Protein AF-A0A8T5FE94-F1 (afdb_monomer)

Radius of gyration: 29.15 Å; Cα contacts (8 Å, |Δi|>4): 12; chains: 1; bounding box: 57×35×80 Å

Structure (mmCIF, N/CA/C/O backbone):
data_AF-A0A8T5FE94-F1
#
_entry.id   AF-A0A8T5FE94-F1
#
loop_
_atom_site.group_PDB
_atom_site.id
_atom_site.type_symbol
_atom_site.label_atom_id
_atom_site.label_alt_id
_atom_site.label_comp_id
_atom_site.label_asym_id
_atom_site.label_entity_id
_atom_site.label_seq_id
_atom_site.pdbx_PDB_ins_code
_atom_site.Cartn_x
_atom_site.Cartn_y
_atom_site.Cartn_z
_atom_site.occupancy
_atom_site.B_iso_or_equiv
_atom_site.auth_seq_id
_atom_site.auth_comp_id
_atom_site.auth_asym_id
_atom_site.auth_atom_id
_atom_site.pdbx_PDB_model_num
ATOM 1 N N . ASP A 1 1 ? 35.673 12.550 -25.521 1.00 63.25 1 ASP A N 1
ATOM 2 C CA . ASP A 1 1 ? 34.669 13.638 -25.444 1.00 63.25 1 ASP A CA 1
ATOM 3 C C . ASP A 1 1 ? 33.817 13.836 -26.705 1.00 63.25 1 ASP A C 1
ATOM 5 O O . ASP A 1 1 ? 33.241 14.897 -26.889 1.00 63.25 1 ASP A O 1
ATOM 9 N N . MET A 1 2 ? 33.651 12.808 -27.549 1.00 68.94 2 MET A N 1
ATOM 10 C CA . MET A 1 2 ? 32.597 12.767 -28.583 1.00 68.94 2 MET A CA 1
ATOM 11 C C . MET A 1 2 ? 31.510 11.766 -28.171 1.00 68.94 2 MET A C 1
ATOM 13 O O . MET A 1 2 ? 30.334 12.092 -28.161 1.00 68.94 2 MET A O 1
ATOM 17 N N . PHE A 1 3 ? 31.935 10.605 -27.658 1.00 81.50 3 PHE A N 1
ATOM 18 C CA . PHE A 1 3 ? 31.053 9.589 -27.083 1.00 81.50 3 PHE A CA 1
ATOM 19 C C . PHE A 1 3 ? 30.182 10.100 -25.927 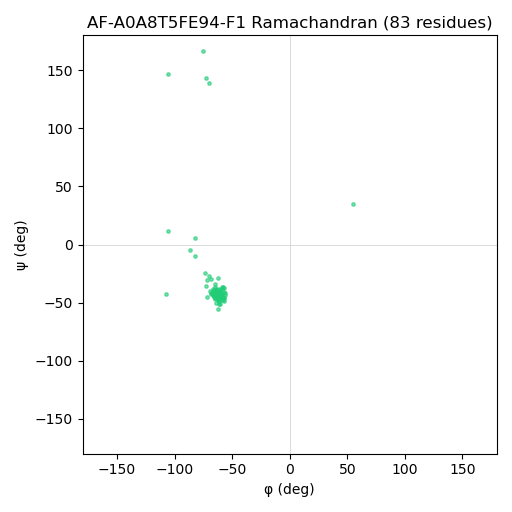1.00 81.50 3 PHE A C 1
ATOM 21 O O . PHE A 1 3 ? 28.989 9.833 -25.916 1.00 81.50 3 PHE A O 1
ATOM 28 N N . GLU A 1 4 ? 30.739 10.848 -24.966 1.00 79.19 4 GLU A N 1
ATOM 29 C CA . GLU A 1 4 ? 29.924 11.399 -23.869 1.00 79.19 4 GLU A CA 1
ATOM 30 C C . GLU A 1 4 ? 28.885 12.408 -24.359 1.00 79.19 4 GLU A C 1
ATOM 32 O O . GLU A 1 4 ? 27.783 12.464 -23.820 1.00 79.19 4 GLU A O 1
ATOM 37 N N . ASN A 1 5 ? 29.209 13.176 -25.400 1.00 82.00 5 ASN A N 1
ATOM 38 C CA . ASN A 1 5 ? 28.291 14.153 -25.966 1.00 82.00 5 ASN A CA 1
ATOM 39 C C . ASN A 1 5 ? 27.148 13.451 -26.718 1.00 82.00 5 ASN A C 1
ATOM 41 O O . ASN A 1 5 ? 25.983 13.748 -26.473 1.00 82.00 5 ASN A O 1
ATOM 45 N N . ASP A 1 6 ? 27.471 12.443 -27.535 1.00 79.94 6 ASP A N 1
ATOM 46 C CA . ASP A 1 6 ? 26.477 11.606 -28.221 1.00 79.94 6 ASP A CA 1
ATOM 47 C C . ASP A 1 6 ? 25.598 10.838 -27.218 1.00 79.94 6 ASP A C 1
ATOM 49 O O . ASP A 1 6 ? 24.381 10.758 -27.378 1.00 79.94 6 ASP A O 1
ATOM 53 N N . PHE A 1 7 ? 26.192 10.310 -26.142 1.00 82.19 7 PHE A N 1
ATOM 54 C CA . PHE A 1 7 ? 25.467 9.606 -25.084 1.00 82.19 7 PHE A CA 1
ATOM 55 C C . PHE A 1 7 ? 24.544 10.539 -24.295 1.00 82.19 7 PHE A C 1
ATOM 57 O O . PHE A 1 7 ? 23.416 10.166 -23.987 1.00 82.19 7 PHE A O 1
ATOM 64 N N . THR A 1 8 ? 24.987 11.762 -24.002 1.00 85.00 8 THR A N 1
ATOM 65 C CA . THR A 1 8 ? 24.162 12.762 -23.309 1.00 85.00 8 THR A CA 1
ATOM 66 C C . THR A 1 8 ? 22.986 13.195 -24.183 1.00 85.00 8 THR A C 1
ATOM 68 O O . THR A 1 8 ? 21.851 13.222 -23.712 1.00 85.00 8 THR A O 1
ATOM 71 N N . GLN A 1 9 ? 23.221 13.421 -25.479 1.00 85.75 9 GLN A N 1
ATOM 72 C CA . GLN A 1 9 ? 22.170 13.802 -26.426 1.00 85.75 9 GLN A CA 1
ATOM 73 C C . GLN A 1 9 ? 21.085 12.734 -26.585 1.0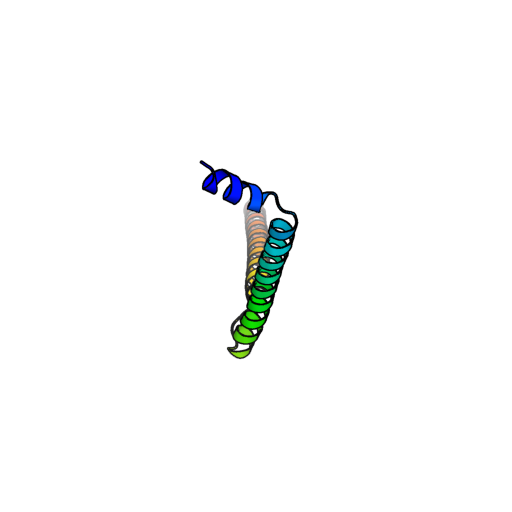0 85.75 9 GLN A C 1
ATOM 75 O O . GLN A 1 9 ? 19.936 13.082 -26.846 1.00 85.75 9 GLN A O 1
ATOM 80 N N . LEU A 1 10 ? 21.400 11.446 -26.390 1.00 86.31 10 LEU A N 1
ATOM 81 C CA . LEU A 1 10 ? 20.384 10.389 -26.390 1.00 86.31 10 LEU A CA 1
ATOM 82 C C . LEU A 1 10 ? 19.302 10.630 -25.328 1.00 86.31 10 LEU A C 1
ATOM 84 O O . LEU A 1 10 ? 18.133 10.379 -25.618 1.00 86.31 10 LEU A O 1
ATOM 88 N N . PHE A 1 11 ? 19.650 11.161 -24.151 1.00 86.44 11 PHE A N 1
ATOM 89 C CA . PHE A 1 11 ? 18.675 11.473 -23.098 1.00 86.44 11 PHE A CA 1
ATOM 90 C C . PHE A 1 11 ? 17.767 12.655 -23.452 1.00 86.44 11 PHE A C 1
ATOM 92 O O . PHE A 1 11 ? 16.621 12.692 -23.004 1.00 86.44 11 PHE A O 1
ATOM 99 N N . ASP A 1 12 ? 18.247 13.569 -24.294 1.00 88.00 12 ASP A N 1
ATOM 100 C CA . ASP A 1 12 ? 17.483 14.727 -24.767 1.00 88.00 12 ASP A CA 1
ATOM 101 C C . ASP A 1 12 ? 16.548 14.381 -25.940 1.00 88.00 12 ASP A C 1
ATOM 103 O O . ASP A 1 12 ? 15.700 15.188 -26.332 1.00 88.00 12 ASP A O 1
ATOM 107 N N . THR A 1 13 ? 16.663 13.177 -26.515 1.00 92.25 13 THR A N 1
ATOM 108 C CA . THR A 1 13 ? 15.778 12.760 -27.607 1.00 92.25 13 THR A CA 1
ATOM 109 C C . THR A 1 13 ? 14.352 12.507 -27.117 1.00 92.25 13 THR A C 1
ATOM 111 O O . THR A 1 13 ? 14.108 11.869 -26.087 1.00 92.25 13 THR A O 1
ATOM 114 N N . SER A 1 14 ? 13.368 12.936 -27.912 1.00 90.88 14 SER A N 1
ATOM 115 C CA . SER A 1 14 ? 11.958 12.634 -27.639 1.00 90.88 14 SER A CA 1
ATOM 116 C C . SER A 1 14 ? 11.695 11.127 -27.600 1.00 90.88 14 SER A C 1
ATOM 118 O O . SER A 1 14 ? 10.941 10.657 -26.751 1.00 90.88 14 SER A O 1
ATOM 120 N N . SER A 1 15 ? 12.367 10.353 -28.457 1.00 92.12 15 SER A N 1
ATOM 121 C CA . SER A 1 15 ? 12.239 8.895 -28.511 1.00 92.12 15 SER A CA 1
ATOM 122 C C . SER A 1 15 ? 12.717 8.216 -27.227 1.00 92.12 15 SER A C 1
ATOM 124 O O . SER A 1 15 ? 12.068 7.270 -26.773 1.00 92.12 15 SER A O 1
ATOM 126 N N . PHE A 1 16 ? 13.799 8.698 -26.603 1.00 92.38 16 PHE A N 1
ATOM 127 C CA . PHE A 1 16 ? 14.235 8.213 -25.295 1.00 92.38 16 PHE A CA 1
ATOM 128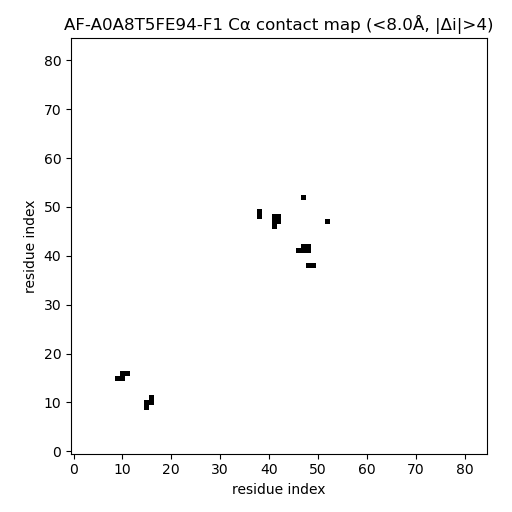 C C . PHE A 1 16 ? 13.162 8.464 -24.237 1.00 92.38 16 PHE A C 1
ATOM 130 O O . PHE A 1 16 ? 12.738 7.522 -23.568 1.00 92.38 16 PHE A O 1
ATOM 137 N N . SER A 1 17 ? 12.667 9.702 -24.135 1.00 92.00 17 SER A N 1
ATOM 138 C CA . SER A 1 17 ? 11.629 10.061 -23.162 1.00 92.00 17 SER A CA 1
ATOM 139 C C . SER A 1 17 ? 10.352 9.237 -23.354 1.00 92.00 17 SER A C 1
ATOM 141 O O . SER A 1 17 ? 9.813 8.675 -22.400 1.00 92.00 17 SER A O 1
ATOM 143 N N . GLU A 1 18 ? 9.883 9.086 -24.593 1.00 95.81 18 GLU A N 1
ATOM 144 C CA . GLU A 1 18 ? 8.699 8.290 -24.916 1.00 95.81 18 GLU A CA 1
ATOM 145 C C . GLU A 1 18 ? 8.867 6.813 -24.548 1.00 95.81 18 GLU A C 1
ATOM 147 O O . GLU A 1 18 ? 7.971 6.220 -23.942 1.00 95.81 18 GLU A O 1
ATOM 152 N N . ASN A 1 19 ? 10.003 6.207 -24.898 1.00 95.75 19 ASN A N 1
ATOM 153 C CA . ASN A 1 19 ? 10.263 4.799 -24.608 1.00 95.75 19 ASN A CA 1
ATOM 154 C C . ASN A 1 19 ? 10.458 4.558 -23.110 1.00 95.75 19 ASN A C 1
ATOM 156 O O . ASN A 1 19 ? 9.915 3.592 -22.572 1.00 95.75 19 ASN A O 1
ATOM 160 N N . TYR A 1 20 ? 11.159 5.458 -22.423 1.00 93.88 20 TYR A N 1
ATOM 161 C CA . TYR A 1 20 ? 11.334 5.402 -20.977 1.00 93.88 20 TYR A CA 1
ATOM 162 C C . TYR A 1 20 ? 9.989 5.524 -20.248 1.00 93.88 20 TYR A C 1
ATOM 164 O O . TYR A 1 20 ? 9.664 4.697 -19.398 1.00 93.88 20 TYR A O 1
ATOM 172 N N . ASN A 1 21 ? 9.137 6.471 -20.647 1.00 95.19 21 ASN A N 1
ATOM 173 C CA . ASN A 1 21 ? 7.798 6.621 -20.072 1.00 95.19 21 ASN A CA 1
ATOM 174 C C . ASN A 1 21 ? 6.909 5.394 -20.332 1.00 95.19 21 ASN A C 1
ATOM 176 O O . ASN A 1 21 ? 6.172 4.957 -19.442 1.00 95.19 21 ASN A O 1
ATOM 180 N N . LYS A 1 22 ? 6.983 4.789 -21.525 1.00 97.12 22 LYS A N 1
ATOM 181 C CA . LYS A 1 22 ? 6.294 3.520 -21.825 1.00 97.12 22 LYS A CA 1
ATOM 182 C C . LYS A 1 22 ? 6.795 2.378 -20.940 1.00 97.12 22 LYS A C 1
ATOM 184 O O . LYS A 1 22 ? 5.977 1.611 -20.434 1.00 97.12 22 LYS A O 1
ATOM 189 N N . LEU A 1 23 ? 8.103 2.281 -20.714 1.00 97.06 23 LEU A N 1
ATOM 190 C CA . LEU A 1 23 ? 8.689 1.271 -19.834 1.00 97.06 23 LEU A CA 1
ATOM 191 C C . LEU A 1 23 ? 8.194 1.438 -18.394 1.00 97.06 23 LEU A C 1
ATOM 193 O O . LEU A 1 23 ? 7.590 0.517 -17.849 1.00 97.06 23 LEU A O 1
ATOM 197 N N . VAL A 1 24 ? 8.369 2.629 -17.818 1.00 96.00 24 VAL A N 1
ATOM 198 C CA . VAL A 1 24 ? 7.974 2.934 -16.432 1.00 96.00 24 VAL A CA 1
ATOM 199 C C . VAL A 1 24 ? 6.470 2.744 -16.228 1.00 96.00 24 VAL A C 1
ATOM 201 O O . VAL A 1 24 ? 6.030 2.168 -15.233 1.00 96.00 24 VAL A O 1
ATOM 204 N N . SER A 1 25 ? 5.646 3.179 -17.186 1.00 97.06 25 SER A N 1
ATOM 205 C CA . SER A 1 25 ? 4.195 2.976 -17.103 1.00 97.06 25 SER A CA 1
ATOM 206 C C . SER A 1 25 ? 3.802 1.499 -17.190 1.00 97.06 25 SER A C 1
ATOM 208 O O . SER A 1 25 ? 2.906 1.068 -16.462 1.00 97.06 25 SER A O 1
ATOM 210 N N . THR A 1 26 ? 4.481 0.709 -18.024 1.00 97.62 26 THR A N 1
ATOM 211 C CA . THR A 1 26 ? 4.256 -0.741 -18.122 1.00 97.62 26 THR A CA 1
ATOM 212 C C . THR A 1 26 ? 4.659 -1.449 -16.832 1.00 97.62 26 THR A C 1
ATOM 214 O O . THR A 1 26 ? 3.891 -2.259 -16.314 1.00 97.62 26 THR A O 1
ATOM 217 N N . GLU A 1 27 ? 5.814 -1.106 -16.262 1.00 96.56 27 GLU A N 1
ATOM 218 C CA . GLU A 1 27 ? 6.267 -1.626 -14.969 1.00 96.56 27 GLU A CA 1
ATOM 219 C C . GLU A 1 27 ? 5.247 -1.325 -13.862 1.00 96.56 27 GLU A C 1
ATOM 221 O O . GLU A 1 27 ? 4.822 -2.221 -13.130 1.00 96.56 27 GLU A O 1
ATOM 226 N N . MET A 1 28 ? 4.748 -0.089 -13.799 1.00 97.12 28 MET A N 1
ATOM 227 C CA . MET A 1 28 ? 3.712 0.296 -12.842 1.00 97.12 28 MET A CA 1
ATOM 228 C C . MET A 1 28 ? 2.416 -0.513 -13.021 1.00 97.12 28 MET A C 1
ATOM 230 O O . MET A 1 28 ? 1.779 -0.894 -12.034 1.00 97.12 28 MET A O 1
ATOM 234 N N . GLN A 1 29 ? 2.003 -0.796 -14.260 1.00 97.00 29 GLN A N 1
ATOM 235 C CA . GLN A 1 29 ? 0.841 -1.652 -14.527 1.00 97.00 29 GLN A CA 1
ATOM 236 C C . GLN A 1 29 ? 1.078 -3.101 -14.084 1.00 97.00 29 GLN A C 1
ATOM 238 O O . GLN A 1 29 ? 0.164 -3.720 -13.532 1.00 97.00 29 GLN A O 1
ATOM 243 N N . LEU A 1 30 ? 2.288 -3.632 -14.279 1.00 97.38 30 LEU A N 1
ATOM 244 C CA . LEU A 1 30 ? 2.662 -4.970 -13.820 1.00 97.38 30 LEU A CA 1
ATOM 245 C C . LEU A 1 30 ? 2.622 -5.069 -12.294 1.00 97.38 30 LEU A C 1
ATOM 247 O O . LEU A 1 30 ? 2.010 -5.999 -11.774 1.00 97.38 30 LEU A O 1
ATOM 251 N N . LEU A 1 31 ? 3.167 -4.085 -11.575 1.00 96.19 31 LEU A N 1
ATOM 252 C CA . LEU A 1 31 ? 3.121 -4.048 -10.109 1.00 96.19 31 LEU A CA 1
ATOM 253 C C . LEU A 1 31 ? 1.681 -3.995 -9.575 1.00 96.19 31 LEU A C 1
ATOM 255 O O . LEU A 1 31 ? 1.342 -4.696 -8.623 1.00 96.19 31 LEU A O 1
ATOM 259 N N . LYS A 1 32 ? 0.796 -3.220 -10.217 1.00 95.19 32 LYS A N 1
ATOM 260 C CA . LYS A 1 32 ? -0.633 -3.204 -9.861 1.00 95.19 32 LYS A CA 1
ATOM 261 C C . LYS A 1 32 ? -1.288 -4.569 -10.062 1.00 95.19 32 LYS A C 1
ATOM 263 O O . LYS A 1 32 ? -2.009 -5.029 -9.182 1.00 95.19 32 LYS A O 1
ATOM 268 N N . ARG A 1 33 ? -1.022 -5.227 -11.195 1.00 95.69 33 ARG A N 1
ATOM 269 C CA . ARG A 1 33 ? -1.542 -6.576 -11.476 1.00 95.69 33 ARG A CA 1
ATOM 270 C C . ARG A 1 33 ? -0.988 -7.616 -10.508 1.00 95.69 33 ARG A C 1
ATOM 272 O O . ARG A 1 33 ? -1.724 -8.513 -10.112 1.00 95.69 33 ARG A O 1
ATOM 279 N N . TRP A 1 34 ? 0.274 -7.482 -10.108 1.00 95.38 34 TRP A N 1
ATOM 280 C CA . TRP A 1 34 ? 0.893 -8.355 -9.118 1.00 95.38 34 TRP A CA 1
ATOM 281 C C . TRP A 1 34 ? 0.158 -8.304 -7.776 1.00 95.38 34 TRP A C 1
ATOM 283 O O . TRP A 1 34 ? -0.132 -9.356 -7.214 1.00 95.38 34 TRP A O 1
ATOM 293 N N . ASN A 1 35 ? -0.235 -7.113 -7.312 1.00 91.50 35 ASN A N 1
ATOM 294 C CA . ASN A 1 35 ? -1.050 -6.982 -6.099 1.00 91.50 35 ASN A CA 1
ATOM 295 C C . ASN A 1 35 ? -2.382 -7.736 -6.228 1.00 91.50 35 ASN A C 1
ATOM 297 O O . ASN A 1 35 ? -2.736 -8.502 -5.341 1.00 91.50 35 ASN A O 1
ATOM 301 N N . THR A 1 36 ? -3.075 -7.609 -7.364 1.00 93.94 36 THR A N 1
ATOM 302 C CA . THR A 1 36 ? -4.328 -8.344 -7.604 1.00 93.94 36 THR A CA 1
ATOM 303 C C . THR A 1 36 ? -4.125 -9.861 -7.606 1.00 93.94 36 THR A C 1
ATOM 305 O O . THR A 1 36 ? -4.937 -10.592 -7.045 1.00 93.94 36 THR A O 1
ATOM 308 N N . ILE A 1 37 ? -3.046 -10.352 -8.222 1.00 95.19 37 ILE A N 1
ATOM 309 C CA . ILE A 1 37 ? -2.714 -11.784 -8.218 1.00 95.19 37 ILE A CA 1
ATOM 310 C C . ILE A 1 37 ? -2.437 -12.259 -6.790 1.00 95.19 37 ILE A C 1
ATOM 312 O O . ILE A 1 37 ? -2.951 -13.302 -6.390 1.00 95.19 37 ILE A O 1
ATOM 316 N N . MET A 1 38 ? -1.669 -11.485 -6.021 1.00 95.00 38 MET A N 1
ATOM 317 C CA . MET A 1 38 ? -1.377 -11.788 -4.623 1.00 95.00 38 MET A CA 1
ATOM 318 C C . MET A 1 38 ? -2.661 -11.869 -3.794 1.00 95.00 38 MET A C 1
ATOM 320 O O . MET A 1 38 ? -2.836 -12.830 -3.055 1.00 95.00 38 MET A O 1
ATOM 324 N N . ASP A 1 39 ? -3.598 -10.935 -3.965 1.00 95.06 39 ASP A N 1
ATOM 325 C CA . ASP A 1 39 ? -4.878 -10.967 -3.250 1.00 95.06 39 ASP A CA 1
ATOM 326 C C . ASP A 1 39 ? -5.697 -12.221 -3.585 1.00 95.06 39 ASP A C 1
ATOM 328 O O . ASP A 1 39 ? -6.271 -12.847 -2.694 1.00 95.06 39 ASP A O 1
ATOM 332 N N . VAL A 1 40 ? -5.727 -12.635 -4.857 1.00 95.56 40 VAL A N 1
ATOM 333 C CA . VAL A 1 40 ? -6.393 -13.882 -5.269 1.00 95.56 40 VAL A CA 1
ATOM 334 C C . VAL A 1 40 ? -5.710 -15.105 -4.649 1.00 95.56 40 VAL A C 1
ATOM 336 O O . VAL A 1 40 ? -6.401 -16.011 -4.182 1.00 95.56 40 VAL A O 1
ATOM 339 N N . MET A 1 41 ? -4.374 -15.133 -4.611 1.00 96.25 41 MET A N 1
ATOM 340 C CA . MET A 1 41 ? -3.610 -16.211 -3.972 1.00 96.25 41 MET A CA 1
ATOM 341 C C . MET A 1 41 ? -3.842 -16.271 -2.458 1.00 96.25 41 MET A C 1
ATOM 343 O O . MET A 1 41 ? -4.007 -17.354 -1.903 1.00 96.25 41 MET A O 1
ATOM 347 N N . LEU A 1 42 ? -3.880 -15.125 -1.777 1.00 95.94 42 LEU A N 1
A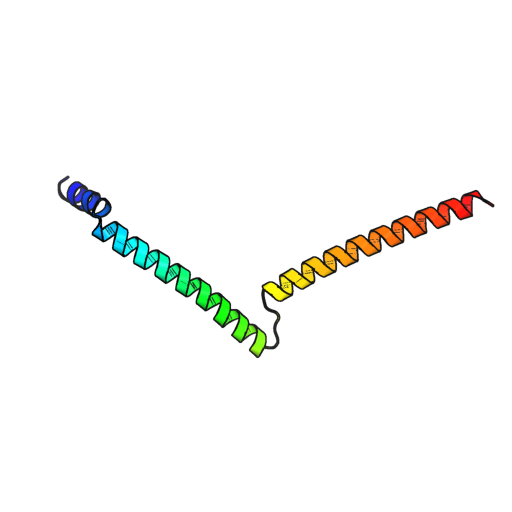TOM 348 C CA . LEU A 1 42 ? -4.159 -15.062 -0.342 1.00 95.94 42 LEU A CA 1
ATOM 349 C C . LEU A 1 42 ? -5.565 -15.587 -0.050 1.00 95.94 42 LEU A C 1
ATOM 351 O O . LEU A 1 42 ? -5.724 -16.478 0.785 1.00 95.94 42 LEU A O 1
ATOM 355 N N . LYS A 1 43 ? -6.565 -15.134 -0.814 1.00 94.25 43 LYS A N 1
ATOM 356 C CA . LYS A 1 43 ? -7.947 -15.610 -0.680 1.00 94.25 43 LYS A CA 1
ATOM 357 C C . LYS A 1 43 ? -8.070 -17.111 -0.930 1.00 94.25 43 LYS A C 1
ATOM 359 O O . LYS A 1 43 ? -8.770 -17.788 -0.182 1.00 94.25 43 LYS A O 1
ATOM 364 N N . SER A 1 44 ? -7.379 -17.656 -1.934 1.00 95.69 44 SER A N 1
ATOM 365 C CA . SER A 1 44 ? -7.418 -19.099 -2.209 1.00 95.69 44 SER A CA 1
ATOM 366 C C . SER A 1 44 ? -6.742 -19.933 -1.115 1.00 95.69 44 SER A C 1
ATOM 368 O O . SER A 1 44 ? -7.181 -21.048 -0.843 1.00 95.69 44 SER A O 1
ATOM 370 N N . ALA A 1 45 ? -5.732 -19.379 -0.440 1.00 95.81 45 ALA A N 1
ATOM 371 C CA . ALA A 1 45 ? -5.095 -19.973 0.734 1.00 95.81 45 ALA A CA 1
ATOM 372 C C . ALA A 1 45 ? -5.853 -19.708 2.053 1.00 95.81 45 ALA A C 1
ATOM 374 O O . ALA A 1 45 ? -5.353 -20.060 3.121 1.00 95.81 45 ALA A O 1
ATOM 375 N N . ASN A 1 46 ? -7.039 -19.086 1.997 1.00 93.94 46 ASN A N 1
ATOM 376 C CA . ASN A 1 46 ? -7.822 -18.664 3.160 1.00 93.94 46 ASN A CA 1
ATOM 377 C C . ASN A 1 46 ? -7.021 -17.756 4.123 1.00 93.94 46 ASN A C 1
ATOM 379 O O . ASN A 1 46 ? -7.172 -17.823 5.346 1.00 93.94 46 ASN A O 1
ATOM 383 N N . MET A 1 47 ? -6.148 -16.921 3.556 1.00 96.00 47 MET A N 1
ATOM 384 C CA . MET A 1 47 ? -5.364 -15.901 4.245 1.00 96.00 47 MET A CA 1
ATOM 385 C C . MET A 1 47 ? -5.925 -14.501 3.952 1.00 96.00 47 MET A C 1
ATOM 387 O O . MET A 1 47 ? -6.411 -14.260 2.845 1.00 96.00 47 MET A O 1
ATOM 391 N N . PRO A 1 48 ? -5.848 -13.564 4.915 1.00 92.31 48 PRO A N 1
ATOM 392 C CA . PRO A 1 48 ? -6.352 -12.211 4.723 1.00 92.31 48 PRO A CA 1
ATOM 393 C C . PRO A 1 48 ? -5.456 -11.402 3.778 1.00 92.31 48 PRO A C 1
ATOM 395 O O . PRO A 1 48 ? -4.227 -11.503 3.808 1.00 92.31 48 PRO A O 1
ATOM 398 N N . THR A 1 49 ? -6.089 -10.570 2.960 1.00 94.62 49 THR A N 1
ATOM 399 C CA . THR A 1 49 ? -5.440 -9.581 2.093 1.00 94.62 49 THR A CA 1
ATOM 400 C C . THR A 1 49 ? -4.941 -8.375 2.886 1.00 94.62 49 THR A C 1
ATOM 402 O O . THR A 1 49 ? -5.314 -8.159 4.040 1.00 94.62 49 THR A O 1
ATOM 405 N N . LYS A 1 50 ? -4.095 -7.547 2.260 1.00 91.88 50 LYS A N 1
ATOM 406 C CA . LYS A 1 50 ? -3.583 -6.325 2.898 1.00 91.88 50 LYS A CA 1
ATOM 407 C C . LYS A 1 50 ? -4.712 -5.375 3.317 1.00 91.88 50 LYS A C 1
ATOM 409 O O . LYS A 1 50 ? -4.655 -4.818 4.407 1.00 91.88 50 LYS A O 1
ATOM 414 N N . GLU A 1 51 ? -5.720 -5.208 2.465 1.00 92.62 51 GLU A N 1
ATOM 415 C CA . GLU A 1 51 ? -6.859 -4.325 2.731 1.00 92.62 51 GLU A CA 1
ATOM 416 C C . GLU A 1 51 ? -7.683 -4.820 3.926 1.00 92.62 51 GLU A C 1
ATOM 418 O O . GLU A 1 51 ? -7.937 -4.058 4.854 1.00 92.62 51 GLU A O 1
ATOM 423 N N . GLU A 1 52 ? -7.986 -6.119 3.976 1.00 92.94 52 GLU A N 1
ATOM 424 C CA . GLU A 1 52 ? -8.695 -6.732 5.108 1.00 92.94 52 GLU A CA 1
ATOM 425 C C . GLU A 1 52 ? -7.899 -6.595 6.418 1.00 92.94 52 GLU A C 1
ATOM 427 O O . GLU A 1 52 ? -8.467 -6.329 7.477 1.00 92.94 52 GLU A O 1
ATOM 432 N N . ILE A 1 53 ? -6.568 -6.719 6.363 1.00 95.25 53 ILE A N 1
ATOM 433 C CA . ILE A 1 53 ? -5.699 -6.472 7.521 1.00 95.25 53 ILE A CA 1
ATOM 434 C C . ILE A 1 53 ? -5.813 -5.012 7.985 1.00 95.25 53 ILE A C 1
ATOM 436 O O . ILE A 1 53 ? -5.978 -4.762 9.183 1.00 95.25 53 ILE A O 1
ATOM 440 N N . ASP A 1 54 ? -5.745 -4.050 7.064 1.00 95.56 54 ASP A N 1
ATOM 441 C CA . ASP A 1 54 ? -5.850 -2.622 7.380 1.00 95.56 54 ASP A CA 1
ATOM 442 C C . ASP A 1 54 ? -7.220 -2.277 7.997 1.00 95.56 54 ASP A C 1
ATOM 444 O O . ASP A 1 54 ? -7.293 -1.525 8.977 1.00 95.56 54 ASP A O 1
ATOM 448 N N . GLU A 1 55 ? -8.303 -2.873 7.494 1.00 96.56 55 GLU A N 1
ATOM 449 C CA . GLU A 1 55 ? -9.648 -2.746 8.064 1.00 96.56 55 GLU A CA 1
ATOM 450 C C . GLU A 1 55 ? -9.714 -3.285 9.498 1.00 96.56 55 GLU A C 1
ATOM 452 O O . GLU A 1 55 ? -10.151 -2.568 10.408 1.00 96.56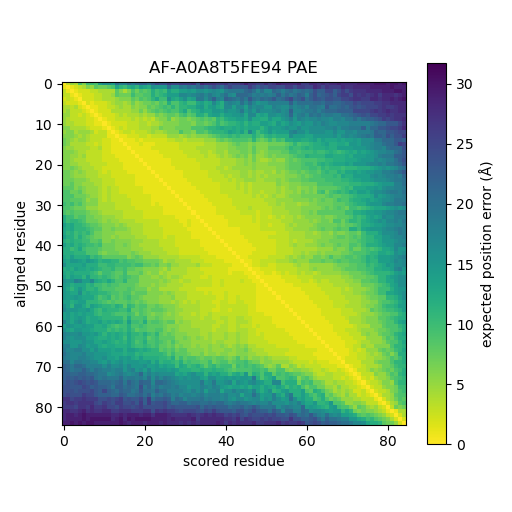 55 GLU A O 1
ATOM 457 N N . ILE A 1 56 ? -9.191 -4.494 9.736 1.00 96.12 56 ILE A N 1
ATOM 458 C CA . ILE A 1 56 ? -9.114 -5.095 11.075 1.00 96.12 56 ILE A CA 1
ATOM 459 C C . ILE A 1 56 ? -8.348 -4.172 12.032 1.00 96.12 56 ILE A C 1
ATOM 461 O O . ILE A 1 56 ? -8.794 -3.932 13.159 1.00 96.12 56 ILE A O 1
ATOM 465 N N . TYR A 1 57 ? -7.223 -3.592 11.602 1.00 96.88 57 TYR A N 1
ATOM 466 C CA . TYR A 1 57 ? -6.472 -2.637 12.421 1.00 96.88 57 TYR A CA 1
ATOM 467 C C . TYR A 1 57 ? -7.301 -1.401 12.791 1.00 96.88 57 TYR A C 1
ATOM 469 O O . TYR A 1 57 ? -7.277 -0.962 13.950 1.00 96.88 57 TYR A O 1
ATOM 477 N N . GLN A 1 58 ? -8.053 -0.837 11.843 1.00 97.31 58 GLN A N 1
ATOM 478 C CA . GLN A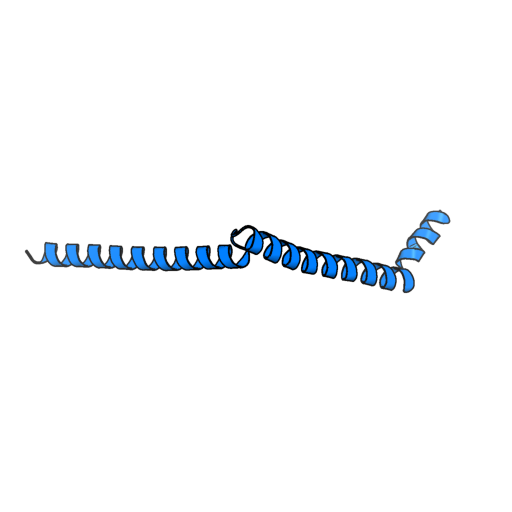 1 58 ? -8.920 0.310 12.114 1.00 97.31 58 GLN A CA 1
ATOM 479 C C . GLN A 1 58 ? -10.046 -0.035 13.092 1.00 97.31 58 GLN A C 1
ATOM 481 O O . GLN A 1 58 ? -10.353 0.760 13.989 1.00 97.31 58 GLN A O 1
ATOM 486 N N . GLU A 1 59 ? -10.663 -1.205 12.948 1.00 96.81 59 GLU A N 1
ATOM 487 C CA . GLU A 1 59 ? -11.707 -1.672 13.857 1.00 96.81 59 GLU A CA 1
ATOM 488 C C . GLU A 1 59 ? -11.171 -1.909 15.266 1.00 96.81 59 GLU A C 1
ATOM 490 O O . GLU A 1 59 ? -11.731 -1.384 16.233 1.00 96.81 59 GLU A O 1
ATOM 495 N N . LEU A 1 60 ? -10.030 -2.589 15.395 1.00 97.19 60 LEU A N 1
ATOM 496 C CA . LEU A 1 60 ? -9.352 -2.784 16.677 1.00 97.19 60 LEU A CA 1
ATOM 497 C C . LEU A 1 60 ? -9.033 -1.449 17.355 1.00 97.19 60 LEU A C 1
ATOM 499 O O . LEU A 1 60 ? -9.234 -1.285 18.563 1.00 97.19 60 LEU A O 1
ATOM 503 N N . PHE A 1 61 ? -8.588 -0.454 16.587 1.00 96.94 61 PHE A N 1
ATOM 504 C CA . PHE A 1 61 ? -8.343 0.884 17.111 1.00 96.94 61 PHE A CA 1
ATOM 505 C C . PHE A 1 61 ? -9.631 1.563 17.610 1.00 96.94 61 PHE A C 1
ATOM 507 O O . PHE A 1 61 ? -9.647 2.142 18.706 1.00 96.94 61 PHE A O 1
ATOM 514 N N . LYS A 1 62 ? -10.729 1.473 16.847 1.00 97.06 62 LYS A N 1
ATOM 515 C CA . LYS A 1 62 ? -12.047 2.001 17.246 1.00 97.06 62 LYS A CA 1
ATOM 516 C C . LYS A 1 62 ? -12.544 1.327 18.527 1.00 97.06 62 LYS A C 1
ATOM 518 O O . LYS A 1 62 ? -12.939 2.035 19.459 1.00 97.06 62 LYS A O 1
ATOM 523 N N . LEU A 1 63 ? -12.451 0.000 18.614 1.00 97.31 63 LEU A N 1
ATOM 524 C CA . LEU A 1 63 ? -12.823 -0.780 19.797 1.00 97.31 63 LEU A CA 1
ATOM 525 C C . LEU A 1 63 ? -12.001 -0.368 21.021 1.00 97.31 63 LEU A C 1
ATOM 527 O O . LEU A 1 63 ? -12.567 -0.034 22.063 1.00 97.31 63 LEU A O 1
ATOM 531 N N . LYS A 1 64 ? -10.673 -0.262 20.884 1.00 96.44 64 LYS A N 1
ATOM 532 C CA . LYS A 1 64 ? -9.782 0.209 21.957 1.00 96.44 64 LYS A CA 1
ATOM 533 C C . LYS A 1 64 ? -10.185 1.594 22.471 1.00 96.44 64 LYS A C 1
ATOM 535 O O . LYS A 1 64 ? -10.187 1.844 23.679 1.00 96.44 64 LYS A O 1
ATOM 540 N N . LYS A 1 65 ? -10.551 2.510 21.568 1.00 96.06 65 LYS A N 1
ATOM 541 C CA . LYS A 1 65 ? -11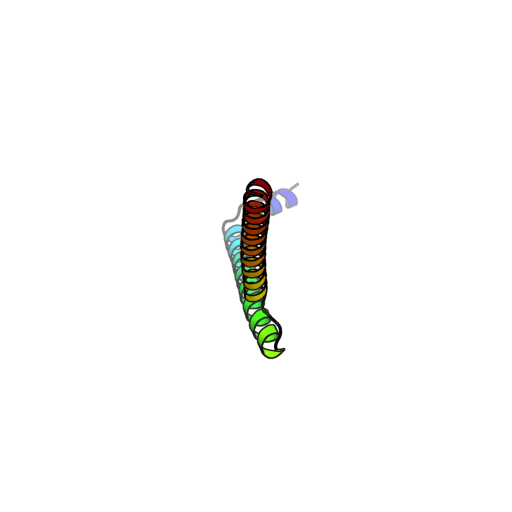.006 3.862 21.926 1.00 96.06 65 LYS A CA 1
ATOM 542 C C . LYS A 1 65 ? -12.337 3.837 22.679 1.00 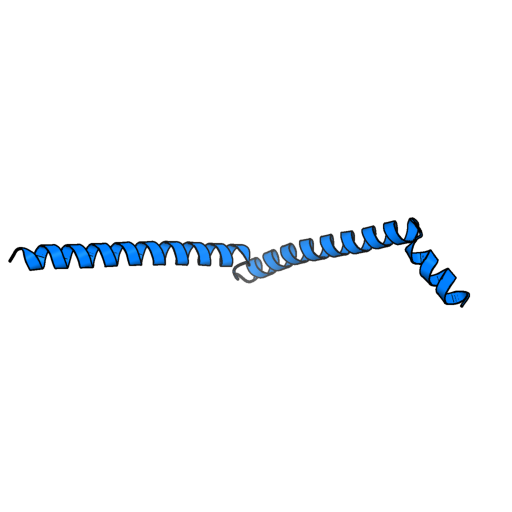96.06 65 LYS A C 1
ATOM 544 O O . LYS A 1 65 ? -12.494 4.589 23.641 1.00 96.06 65 LYS A O 1
ATOM 549 N N . GLN A 1 66 ? -13.285 3.001 22.260 1.00 95.88 66 GLN A N 1
ATOM 550 C CA . GLN A 1 66 ? -14.569 2.839 22.947 1.00 95.88 66 GLN A CA 1
ATOM 551 C C . GLN A 1 66 ? -14.387 2.237 24.341 1.00 95.88 66 GLN A C 1
ATOM 553 O O . GLN A 1 66 ? -14.919 2.782 25.307 1.00 95.88 66 GLN A O 1
ATOM 558 N N . PHE A 1 67 ? -13.565 1.195 24.467 1.00 94.69 67 PHE A N 1
ATOM 559 C CA . PHE A 1 67 ? -13.253 0.563 25.747 1.00 94.69 67 PHE A CA 1
ATOM 560 C C . PHE A 1 67 ? -12.669 1.570 26.745 1.00 94.69 67 PHE A C 1
ATOM 562 O O . PHE A 1 67 ? -13.195 1.747 27.841 1.00 94.69 67 PHE A O 1
ATOM 569 N N . LYS A 1 68 ? -11.673 2.359 26.316 1.00 93.94 68 LYS A N 1
ATOM 570 C CA . LYS A 1 68 ? -11.074 3.417 27.146 1.00 93.94 68 LYS A CA 1
ATOM 571 C C . LYS A 1 68 ? -12.094 4.466 27.606 1.00 93.94 68 LYS A C 1
ATOM 573 O O . LYS A 1 68 ? -12.016 4.945 28.738 1.00 93.94 68 LYS A O 1
ATOM 578 N N . LYS A 1 69 ? -13.050 4.839 26.745 1.00 93.12 69 LYS A N 1
ATOM 579 C CA . LYS A 1 69 ? -14.143 5.751 27.122 1.00 93.12 69 LYS A CA 1
ATOM 580 C C . LYS A 1 69 ? -15.022 5.125 28.201 1.00 93.12 69 LYS A C 1
ATOM 582 O O . LYS A 1 69 ? -15.243 5.767 29.225 1.00 93.12 69 LYS A O 1
ATOM 587 N N . ILE A 1 70 ? -15.467 3.886 28.000 1.00 92.88 70 ILE A N 1
ATOM 588 C CA . ILE A 1 70 ? -16.314 3.158 28.955 1.00 92.88 70 ILE A CA 1
ATOM 589 C C . ILE A 1 70 ? -15.618 3.038 30.314 1.00 92.88 70 ILE A C 1
ATOM 591 O O . ILE A 1 70 ? -16.220 3.386 31.328 1.00 92.88 70 ILE A O 1
ATOM 595 N N . ASP A 1 71 ? -14.349 2.634 30.340 1.00 88.44 71 ASP A N 1
ATOM 596 C CA . ASP A 1 71 ? -13.565 2.526 31.575 1.00 88.44 71 ASP A CA 1
ATOM 597 C C . ASP A 1 71 ? -13.443 3.864 32.303 1.00 88.44 71 ASP A C 1
ATOM 599 O O . ASP A 1 71 ? -13.634 3.942 33.518 1.00 88.44 71 ASP A O 1
ATOM 603 N N . SER A 1 72 ? -13.186 4.948 31.565 1.00 85.88 72 SER A N 1
ATOM 604 C CA . SER A 1 72 ? -13.125 6.289 32.152 1.00 85.88 72 SER A CA 1
ATOM 605 C C . SER A 1 72 ? -14.473 6.731 32.733 1.00 85.88 72 SER A C 1
ATOM 607 O O . SER A 1 72 ? -14.522 7.314 33.818 1.00 85.88 72 SER A O 1
ATOM 609 N N . SER A 1 73 ? -15.582 6.407 32.059 1.00 83.12 73 SER A N 1
ATOM 610 C CA . SER A 1 73 ? -16.932 6.703 32.537 1.00 83.12 73 SER A CA 1
ATOM 611 C C . SER A 1 73 ? -17.295 5.881 33.773 1.00 83.12 73 SER A C 1
ATOM 613 O O . SER A 1 73 ? -17.865 6.445 34.705 1.00 83.12 73 SER A O 1
ATOM 615 N N . LYS A 1 74 ? -16.939 4.589 33.820 1.00 82.56 74 LYS A N 1
ATOM 616 C CA . LYS A 1 74 ? -17.111 3.739 35.011 1.00 82.56 74 LYS A CA 1
ATOM 617 C C . LYS A 1 74 ? -16.327 4.299 36.197 1.00 82.56 74 LYS A C 1
ATOM 619 O O . LYS A 1 74 ? -16.928 4.609 37.219 1.00 82.56 74 LYS A O 1
ATOM 624 N N . LYS A 1 75 ? -15.034 4.590 36.011 1.00 78.31 75 LYS A N 1
ATOM 625 C CA . LYS A 1 75 ? -14.174 5.177 37.054 1.00 78.31 75 LYS A CA 1
ATOM 626 C C . LYS A 1 75 ? -14.719 6.500 37.603 1.00 78.31 75 LYS A C 1
ATOM 628 O O . LYS A 1 75 ? -14.613 6.767 38.798 1.00 78.31 75 LYS A O 1
ATOM 633 N N . ASN A 1 76 ? -15.307 7.339 36.750 1.00 74.81 76 ASN A N 1
ATOM 634 C CA . ASN A 1 76 ? -15.932 8.590 37.183 1.00 74.81 76 ASN A CA 1
ATOM 635 C C . ASN A 1 76 ? -17.251 8.370 37.939 1.00 74.81 76 ASN A C 1
ATOM 637 O O . ASN A 1 76 ? -17.518 9.100 38.893 1.00 74.81 76 ASN A O 1
ATOM 641 N N . ARG A 1 77 ? -18.061 7.373 37.557 1.00 73.19 77 ARG A N 1
ATOM 642 C CA . ARG A 1 77 ? -19.277 6.999 38.302 1.00 73.19 77 ARG A CA 1
ATOM 643 C C . ARG A 1 77 ? -18.938 6.433 39.679 1.00 73.19 77 ARG A C 1
ATOM 645 O O . ARG A 1 77 ? -19.537 6.870 40.655 1.00 73.19 77 ARG A O 1
ATOM 652 N N . ASP A 1 78 ? -17.938 5.559 39.771 1.00 74.62 78 ASP A N 1
ATOM 653 C CA . ASP A 1 78 ? -17.503 4.967 41.044 1.00 74.62 78 ASP A CA 1
ATOM 654 C C . ASP A 1 78 ? -16.982 6.034 42.015 1.00 74.62 78 ASP A C 1
ATOM 656 O O . ASP A 1 78 ? -17.338 6.037 43.191 1.00 74.62 78 ASP A O 1
ATOM 660 N N . ARG A 1 79 ? -16.217 7.017 41.516 1.00 71.12 79 ARG A N 1
ATOM 661 C CA . ARG A 1 79 ? -15.788 8.180 42.313 1.00 71.12 79 ARG A CA 1
ATOM 662 C C . ARG A 1 79 ? -16.958 9.033 42.797 1.00 71.12 79 ARG A C 1
ATOM 664 O O . ARG A 1 79 ? -16.937 9.490 43.934 1.00 71.12 79 ARG A O 1
ATOM 671 N N . LYS A 1 80 ? -17.966 9.259 41.950 1.00 66.62 80 LYS A N 1
ATOM 672 C CA . LYS A 1 80 ? -19.134 10.076 42.307 1.00 66.62 80 LYS A CA 1
ATOM 673 C C . LYS A 1 80 ? -19.988 9.385 43.373 1.00 66.62 80 LYS A C 1
ATOM 675 O O . LYS A 1 80 ? -20.362 10.037 44.339 1.00 66.62 80 LYS A O 1
ATOM 680 N N . ASN A 1 81 ? -20.199 8.075 43.239 1.00 66.12 81 ASN A N 1
ATOM 681 C CA . ASN A 1 81 ? -20.954 7.262 44.197 1.00 66.12 81 ASN A CA 1
ATOM 682 C C . ASN A 1 81 ? -20.195 7.025 45.515 1.00 66.12 81 ASN A C 1
ATOM 684 O O . ASN A 1 81 ? -20.821 6.912 46.563 1.00 66.12 81 ASN A O 1
ATOM 688 N N . GLY A 1 82 ? -18.859 6.973 45.485 1.00 59.12 82 GLY A N 1
ATOM 689 C CA . GLY A 1 82 ? -18.027 6.908 46.691 1.00 59.12 82 GLY A CA 1
ATOM 690 C C . GLY A 1 82 ? -17.952 8.227 47.468 1.00 59.12 82 GLY A C 1
ATOM 691 O O . GLY A 1 82 ? -17.729 8.202 48.668 1.00 59.12 82 GLY A O 1
ATOM 692 N N . ALA A 1 83 ? -18.175 9.368 46.806 1.00 57.22 83 ALA A N 1
ATOM 693 C CA . ALA A 1 83 ? -18.217 10.691 47.437 1.00 57.22 83 ALA A CA 1
ATOM 694 C C . ALA A 1 83 ? -19.604 11.072 47.999 1.00 57.22 83 ALA A C 1
ATOM 696 O O . ALA A 1 83 ? -19.744 12.136 48.591 1.00 57.22 83 ALA A O 1
ATOM 697 N N . THR A 1 84 ? -20.635 10.243 47.778 1.00 52.25 84 THR A N 1
ATOM 698 C CA . THR A 1 84 ? -22.006 10.456 48.294 1.00 52.25 84 THR A CA 1
ATOM 699 C C . THR A 1 84 ? -22.370 9.534 49.466 1.00 52.25 84 THR A C 1
ATOM 701 O O . THR A 1 84 ? -23.542 9.461 49.831 1.00 52.25 84 THR A O 1
ATOM 704 N N . LYS A 1 85 ? -21.391 8.835 50.051 1.00 45.34 85 LYS A N 1
ATOM 705 C CA . LYS A 1 85 ? -21.539 8.070 51.296 1.00 45.34 85 LYS A CA 1
ATOM 706 C C . LYS A 1 85 ? -20.787 8.733 52.436 1.00 45.34 85 LYS A C 1
ATOM 708 O O . LYS A 1 85 ? -19.688 9.260 52.162 1.00 45.34 85 LYS A O 1
#

Foldseek 3Di:
DVVVVVVVVCCVDPVVVVVVVVVVVVVVVVVVVVLVVVCVVCVVVVHDHPVRVVVVVVVVVVVVVVVVVVVVVVVVVVVVVVVVD

pLDDT: mean 88.79, std 11.47, range [45.34, 97.62]

Secondary structure (DSSP, 8-state):
--HHHHHHHHHHSHHHHHHHHHHHHHHHHHHHHHHHHHHHHHHHTT---HHHHHHHHHHHHHHHHHHHHHHHHHHHHHHHHHTT-

Sequence (85 aa):
DMFENDFTQLFDTSSFSENYNKLVSTEMQLLKRWNTIMDVMLKSANMPTKEEIDEIYQELFKLKKQFKKIDSSKKNRDRKNGATK

Solvent-accessible surface area (backbone atoms only — not comparable to full-atom values): 4744 Å² total; per-residue (Å²): 128,59,65,62,52,58,56,53,49,48,68,73,32,68,67,45,50,54,51,50,51,51,50,56,53,48,52,53,52,48,55,55,50,48,54,54,52,49,41,53,51,26,52,74,69,77,39,81,38,73,66,58,49,54,50,51,52,53,49,52,52,52,51,54,53,50,50,54,50,51,53,53,52,48,56,52,49,53,53,55,61,62,70,74,107

Mean predicted aligned error: 9.48 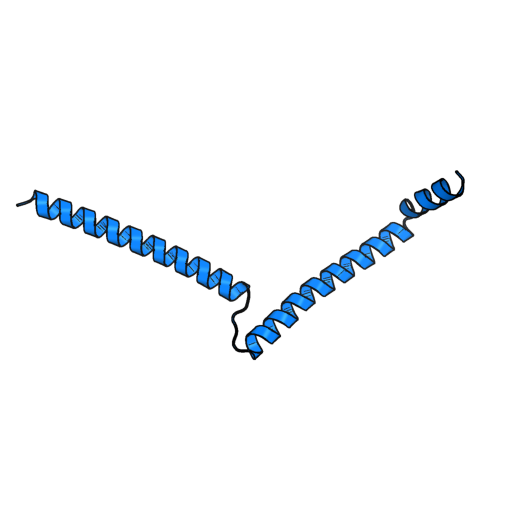Å